Protein AF-A0A0G1TLM9-F1 (afdb_monomer)

pLDDT: mean 92.75, std 10.11, range [41.53, 98.69]

Structure (mmCIF, N/CA/C/O backbone):
data_AF-A0A0G1TLM9-F1
#
_entry.id   AF-A0A0G1TLM9-F1
#
loop_
_atom_site.group_PDB
_atom_site.id
_atom_site.type_symbol
_atom_site.label_atom_id
_atom_site.label_alt_id
_atom_site.label_comp_id
_atom_site.label_asym_id
_atom_site.label_entity_id
_atom_site.label_seq_id
_atom_site.pdbx_PDB_ins_code
_atom_site.Cartn_x
_atom_site.Cartn_y
_atom_site.Cartn_z
_atom_site.occupancy
_atom_site.B_iso_or_equiv
_atom_site.auth_seq_id
_atom_site.auth_comp_id
_atom_site.auth_asym_id
_atom_site.auth_atom_id
_atom_site.pdbx_PDB_model_num
ATOM 1 N N . MET A 1 1 ? 22.532 -7.302 -15.089 1.00 41.53 1 MET A N 1
ATOM 2 C CA . MET A 1 1 ? 22.858 -5.962 -14.563 1.00 41.53 1 MET A CA 1
ATOM 3 C C . MET A 1 1 ? 22.286 -5.906 -13.158 1.00 41.53 1 MET A C 1
ATOM 5 O O . MET A 1 1 ? 21.126 -6.249 -12.996 1.00 41.53 1 MET A O 1
ATOM 9 N N . LEU A 1 2 ? 23.112 -5.643 -12.148 1.00 47.62 2 LEU A N 1
ATOM 10 C CA . LEU A 1 2 ? 22.676 -5.539 -10.753 1.00 47.62 2 LEU A CA 1
ATOM 11 C C . LEU A 1 2 ? 22.210 -4.094 -10.508 1.00 47.62 2 LEU A C 1
ATOM 13 O O . LEU A 1 2 ? 23.058 -3.211 -10.509 1.00 47.62 2 LEU A O 1
ATOM 17 N N . GLY A 1 3 ? 20.899 -3.893 -10.331 1.00 49.09 3 GLY A N 1
ATOM 18 C CA . GLY A 1 3 ? 20.250 -2.704 -9.752 1.00 49.09 3 GLY A CA 1
ATOM 19 C C . GLY A 1 3 ? 20.452 -1.372 -10.482 1.00 49.09 3 GLY A C 1
ATOM 20 O O . GLY A 1 3 ? 21.442 -0.681 -10.244 1.00 49.09 3 GLY A O 1
ATOM 21 N N . GLY A 1 4 ? 19.480 -0.970 -11.299 1.00 59.66 4 GLY A N 1
ATOM 22 C CA . GLY A 1 4 ? 19.315 0.414 -11.731 1.00 59.66 4 GLY A CA 1
ATOM 23 C C . GLY A 1 4 ? 19.104 1.359 -10.541 1.00 59.66 4 GLY A C 1
ATOM 24 O O . GLY A 1 4 ? 18.701 0.964 -9.442 1.00 59.66 4 GLY A O 1
ATOM 25 N N . PHE A 1 5 ? 19.421 2.639 -10.735 1.00 72.31 5 PHE A N 1
ATOM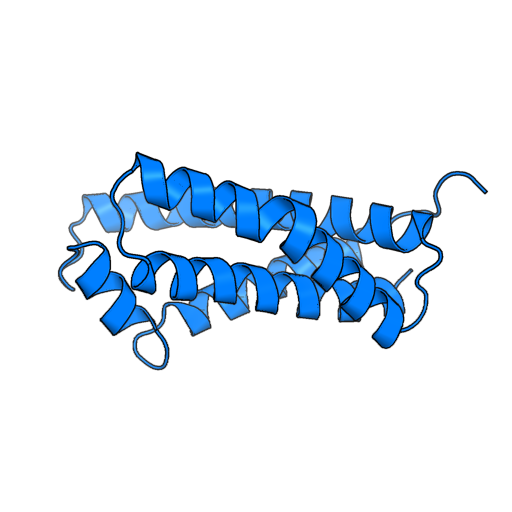 26 C CA . PHE A 1 5 ? 19.200 3.664 -9.716 1.00 72.31 5 PHE A CA 1
ATOM 27 C C . PHE A 1 5 ? 17.693 3.842 -9.481 1.00 72.31 5 PHE A C 1
ATOM 29 O O . PHE A 1 5 ? 16.986 4.351 -10.344 1.00 72.31 5 PHE A O 1
ATOM 36 N N . VAL A 1 6 ? 17.193 3.473 -8.296 1.00 83.50 6 VAL A N 1
ATOM 37 C CA . VAL A 1 6 ? 15.792 3.727 -7.923 1.00 83.50 6 VAL A CA 1
ATOM 38 C C . VAL A 1 6 ? 15.540 5.235 -7.874 1.00 83.50 6 VAL A C 1
ATOM 40 O O . VAL A 1 6 ? 16.117 5.951 -7.050 1.00 83.50 6 VAL A O 1
ATOM 43 N N . ASN A 1 7 ? 14.639 5.722 -8.727 1.00 91.44 7 ASN A N 1
ATOM 44 C CA . ASN A 1 7 ? 14.246 7.124 -8.751 1.00 91.44 7 ASN A CA 1
ATOM 45 C C . ASN A 1 7 ? 13.438 7.485 -7.490 1.00 91.44 7 ASN A C 1
ATOM 47 O O . ASN A 1 7 ? 12.244 7.201 -7.377 1.00 91.44 7 ASN A O 1
ATOM 51 N N . LEU A 1 8 ? 14.088 8.152 -6.532 1.00 94.25 8 LEU A N 1
ATOM 52 C CA . LEU A 1 8 ? 13.465 8.526 -5.258 1.00 94.25 8 LEU A CA 1
ATOM 53 C C . LEU A 1 8 ? 12.293 9.507 -5.414 1.00 94.25 8 LEU A C 1
ATOM 55 O O . LEU A 1 8 ? 11.392 9.505 -4.574 1.00 94.25 8 LEU A O 1
ATOM 59 N N . TRP A 1 9 ? 12.249 10.300 -6.489 1.00 95.50 9 TRP A N 1
ATOM 60 C CA . TRP A 1 9 ? 11.085 11.138 -6.784 1.00 95.50 9 TRP A CA 1
ATOM 61 C C . TRP A 1 9 ? 9.876 10.293 -7.188 1.00 95.50 9 TRP A C 1
ATOM 63 O O . TRP A 1 9 ? 8.762 10.601 -6.766 1.00 95.50 9 TRP A O 1
ATOM 73 N N . ALA A 1 10 ? 10.092 9.197 -7.926 1.00 95.38 10 ALA A N 1
ATOM 74 C CA . ALA A 1 10 ? 9.042 8.233 -8.270 1.00 95.38 10 ALA A CA 1
ATOM 75 C C . ALA A 1 10 ? 8.475 7.572 -7.012 1.00 95.38 10 ALA A C 1
ATOM 77 O O . ALA A 1 10 ? 7.261 7.491 -6.822 1.00 95.38 10 ALA A O 1
ATOM 78 N N . VAL A 1 11 ? 9.371 7.153 -6.116 1.00 97.50 11 VAL A N 1
ATOM 79 C CA . VAL A 1 11 ? 9.018 6.550 -4.826 1.00 97.50 11 VAL A CA 1
ATOM 80 C C . VAL A 1 11 ? 8.200 7.524 -3.982 1.00 97.50 11 VAL A C 1
ATOM 82 O O . VAL A 1 11 ? 7.163 7.146 -3.432 1.00 97.50 11 VAL A O 1
ATOM 85 N N . LEU A 1 12 ? 8.617 8.790 -3.904 1.00 97.69 12 LEU A N 1
ATOM 86 C CA . LEU A 1 12 ? 7.890 9.814 -3.160 1.00 97.69 12 LEU A CA 1
ATOM 87 C C . LEU A 1 12 ? 6.508 10.094 -3.771 1.00 97.69 12 LEU A C 1
ATOM 89 O O . LEU A 1 12 ? 5.522 10.148 -3.037 1.00 97.69 12 LEU A O 1
ATOM 93 N N . ALA A 1 13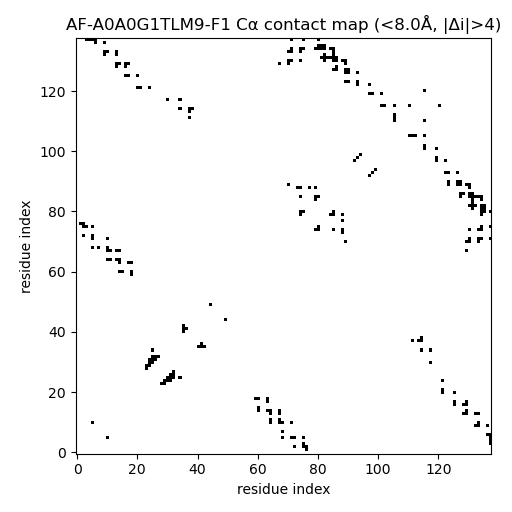 ? 6.412 10.208 -5.099 1.00 97.69 13 ALA A N 1
ATOM 94 C CA . ALA A 1 13 ? 5.141 10.390 -5.800 1.00 97.69 13 ALA A CA 1
ATOM 95 C C . ALA A 1 13 ? 4.183 9.208 -5.562 1.00 97.69 13 ALA A C 1
ATOM 97 O O . ALA A 1 13 ? 3.023 9.417 -5.202 1.00 97.69 13 ALA A O 1
ATOM 98 N N . SER A 1 14 ? 4.687 7.973 -5.661 1.00 97.88 14 SER A N 1
ATOM 99 C CA . SER A 1 14 ? 3.951 6.743 -5.330 1.00 97.88 14 SER A CA 1
ATOM 100 C C . SER A 1 14 ? 3.441 6.757 -3.885 1.00 97.88 14 SER A C 1
ATOM 102 O O . SER A 1 14 ? 2.273 6.471 -3.621 1.00 97.88 14 SER A O 1
ATOM 104 N N . THR A 1 15 ? 4.288 7.175 -2.943 1.00 98.44 15 THR A N 1
ATOM 105 C CA . THR A 1 15 ? 3.943 7.270 -1.516 1.00 98.44 15 THR A CA 1
ATOM 106 C C . THR A 1 15 ? 2.815 8.272 -1.269 1.00 98.44 15 THR A C 1
ATOM 108 O O . THR A 1 15 ? 1.884 7.995 -0.510 1.00 98.44 15 THR A O 1
ATOM 111 N N . ILE A 1 16 ? 2.863 9.437 -1.920 1.00 98.25 16 ILE A N 1
ATOM 112 C CA . ILE A 1 16 ? 1.815 10.459 -1.806 1.00 98.25 16 ILE A CA 1
ATOM 113 C C . ILE A 1 16 ? 0.501 9.947 -2.406 1.00 98.25 16 ILE A C 1
ATOM 115 O O . ILE A 1 16 ? -0.556 10.114 -1.797 1.00 98.25 16 ILE A O 1
ATOM 119 N N . LEU A 1 17 ? 0.547 9.271 -3.555 1.00 98.12 17 LEU A N 1
ATOM 120 C CA . LEU A 1 17 ? -0.646 8.668 -4.153 1.00 98.12 17 LEU A CA 1
ATOM 121 C C . LEU A 1 17 ? -1.253 7.591 -3.253 1.00 98.12 17 LEU A C 1
ATOM 123 O O . LEU A 1 17 ? -2.467 7.583 -3.065 1.00 98.12 17 LEU A O 1
ATOM 127 N N . ALA A 1 18 ? -0.432 6.750 -2.623 1.00 98.25 18 ALA A N 1
ATOM 128 C CA . ALA A 1 18 ? -0.891 5.775 -1.638 1.00 98.25 18 ALA A CA 1
ATOM 129 C C . ALA A 1 18 ? -1.639 6.436 -0.464 1.00 98.25 18 ALA A C 1
ATOM 131 O O . ALA A 1 18 ? -2.696 5.959 -0.047 1.00 98.25 18 ALA A O 1
ATOM 132 N N . MET A 1 19 ? -1.135 7.569 0.038 1.00 97.81 19 MET A N 1
ATOM 133 C CA . MET A 1 19 ? -1.805 8.360 1.077 1.00 97.81 19 MET A CA 1
ATOM 134 C C . MET A 1 19 ? -3.156 8.912 0.611 1.00 97.81 19 MET A C 1
ATOM 136 O O . MET A 1 19 ? -4.142 8.811 1.344 1.00 97.81 19 MET A O 1
ATOM 140 N N . ILE A 1 20 ? -3.218 9.469 -0.602 1.00 98.00 20 ILE A N 1
ATOM 141 C CA . ILE A 1 20 ? -4.453 10.017 -1.183 1.00 98.00 20 ILE A CA 1
ATOM 142 C C . ILE A 1 20 ? -5.493 8.910 -1.366 1.00 98.00 20 ILE A C 1
ATOM 144 O O . ILE A 1 20 ? -6.641 9.068 -0.949 1.00 98.00 20 ILE A O 1
ATOM 148 N N . VAL A 1 21 ? -5.090 7.774 -1.939 1.00 98.19 21 VAL A N 1
ATOM 149 C CA . VAL A 1 21 ? -5.965 6.610 -2.118 1.00 98.19 21 VAL A CA 1
ATOM 150 C C . VAL A 1 21 ? -6.471 6.120 -0.767 1.00 98.19 21 VAL A C 1
ATOM 152 O O . VAL A 1 21 ? -7.669 5.898 -0.635 1.00 98.19 21 VAL A O 1
ATOM 155 N N . GLY A 1 22 ? -5.618 6.038 0.257 1.00 96.31 22 GLY A N 1
ATOM 156 C CA . GLY A 1 22 ? -6.044 5.672 1.607 1.00 96.31 22 GLY A CA 1
ATOM 157 C C . GLY A 1 22 ? -7.070 6.641 2.193 1.00 96.31 22 GLY A C 1
ATOM 158 O O . GLY A 1 22 ? -8.109 6.211 2.697 1.00 96.31 22 GLY A O 1
ATOM 159 N N . PHE A 1 23 ? -6.835 7.950 2.075 1.00 95.31 23 PHE A N 1
ATOM 160 C CA . PHE A 1 23 ? -7.792 8.959 2.531 1.00 95.31 23 PHE A CA 1
ATOM 161 C C . PHE A 1 23 ? -9.157 8.808 1.844 1.00 95.31 23 PHE A C 1
ATOM 163 O O . PHE A 1 23 ? -10.189 8.841 2.514 1.00 95.31 23 PHE A O 1
ATOM 170 N N . LEU A 1 24 ? -9.170 8.594 0.526 1.00 97.50 24 LEU A N 1
ATOM 171 C CA . LEU A 1 24 ? -10.401 8.398 -0.238 1.00 97.50 24 LEU A CA 1
ATOM 172 C C . LEU A 1 24 ? -11.082 7.068 0.111 1.00 97.50 24 LEU A C 1
ATOM 174 O O . LEU A 1 24 ? -12.288 7.055 0.361 1.00 97.50 24 LEU A O 1
ATOM 178 N N . TRP A 1 25 ? -10.328 5.968 0.179 1.00 98.25 25 TRP A N 1
ATOM 179 C CA . TRP A 1 25 ? -10.838 4.610 0.405 1.00 98.25 25 TRP A CA 1
ATOM 180 C C . TRP A 1 25 ? -11.588 4.484 1.730 1.00 98.25 25 TRP A C 1
ATOM 182 O O . TRP A 1 25 ? -12.690 3.932 1.775 1.00 98.25 25 TRP A O 1
ATOM 192 N N . TYR A 1 26 ? -11.024 5.056 2.797 1.00 95.25 26 TYR A N 1
ATOM 193 C CA . TYR A 1 26 ? -11.619 5.056 4.137 1.00 95.25 26 TYR A CA 1
ATOM 194 C C . TYR A 1 26 ? -12.474 6.300 4.424 1.00 95.25 26 TYR A C 1
ATOM 196 O O . TYR A 1 26 ? -12.897 6.512 5.563 1.00 95.25 26 TYR A O 1
ATOM 204 N N . SER A 1 27 ? -12.780 7.112 3.409 1.00 94.25 27 SER A N 1
ATOM 205 C CA . SER A 1 27 ? -13.730 8.218 3.539 1.00 94.25 27 SER A CA 1
ATOM 206 C C . SER A 1 27 ? -15.182 7.715 3.630 1.00 94.25 27 SER A C 1
ATOM 208 O O . SER A 1 27 ? -15.491 6.601 3.190 1.00 94.25 27 SER A O 1
ATOM 210 N N . PRO A 1 28 ? -16.123 8.537 4.137 1.00 92.62 28 PRO A N 1
ATOM 211 C CA . PRO A 1 28 ? -17.549 8.205 4.127 1.00 92.62 28 PRO A CA 1
ATOM 212 C C . PRO A 1 28 ? -18.145 7.987 2.729 1.00 92.62 28 PRO A C 1
ATOM 214 O O . PRO A 1 28 ? -19.205 7.373 2.636 1.00 92.62 28 PRO A O 1
ATOM 217 N N . ALA A 1 29 ? -17.498 8.501 1.675 1.00 94.56 29 ALA A N 1
ATOM 218 C CA . ALA A 1 29 ? -17.957 8.379 0.293 1.00 94.56 29 ALA A CA 1
ATOM 219 C C . ALA A 1 29 ? -17.664 6.998 -0.320 1.00 94.56 29 ALA A C 1
ATOM 221 O O . ALA A 1 29 ? -18.359 6.589 -1.245 1.00 94.56 29 ALA A O 1
ATOM 222 N N . LEU A 1 30 ? -16.658 6.284 0.199 1.00 96.38 30 LEU A N 1
ATOM 223 C CA . LEU A 1 30 ? -16.323 4.916 -0.200 1.00 96.38 30 LEU A CA 1
ATOM 224 C C . LEU A 1 30 ? -16.591 3.947 0.961 1.00 96.38 30 LEU A C 1
ATOM 226 O O . LEU A 1 30 ? -17.725 3.818 1.427 1.00 96.38 30 LEU A O 1
ATOM 230 N N . PHE A 1 31 ? -15.567 3.249 1.454 1.00 97.00 31 PHE A N 1
ATOM 231 C CA . PHE A 1 31 ? -15.732 2.132 2.381 1.00 97.00 31 PHE A CA 1
ATOM 232 C C . PHE A 1 31 ? -15.672 2.537 3.855 1.00 97.00 31 PHE A C 1
ATOM 234 O O . PHE A 1 31 ? -15.912 1.693 4.719 1.00 97.00 31 PHE A O 1
ATOM 241 N N . GLY A 1 32 ? -15.413 3.807 4.180 1.00 94.88 32 GLY A N 1
ATOM 242 C CA . GLY A 1 32 ? -15.192 4.270 5.555 1.00 94.88 32 GLY A CA 1
ATOM 243 C C . GLY A 1 32 ? -16.335 3.952 6.521 1.00 94.88 32 GLY A C 1
ATOM 244 O O . GLY A 1 32 ? -16.095 3.482 7.633 1.00 94.88 32 GLY A O 1
ATOM 245 N N . ASN A 1 33 ? -17.592 4.136 6.101 1.00 93.69 33 ASN A N 1
ATOM 246 C CA . ASN A 1 33 ? -18.755 3.828 6.945 1.00 93.69 33 ASN A CA 1
ATOM 247 C C . ASN A 1 33 ? -18.862 2.326 7.258 1.00 93.69 33 ASN A C 1
ATOM 249 O O . ASN A 1 33 ? -19.129 1.941 8.399 1.00 93.69 33 ASN A O 1
ATOM 253 N N . GLN A 1 34 ? -18.643 1.475 6.252 1.00 94.88 34 GLN A N 1
ATOM 254 C CA . GLN A 1 34 ? -18.679 0.025 6.418 1.00 94.88 34 GLN A CA 1
ATOM 255 C C . GLN A 1 34 ? -17.487 -0.463 7.243 1.00 94.88 34 GLN A C 1
ATOM 257 O O . GLN A 1 34 ? -17.669 -1.275 8.148 1.00 94.88 34 GLN A O 1
ATOM 262 N N . TRP A 1 35 ? -16.295 0.069 6.977 1.00 96.19 35 TRP A N 1
ATOM 263 C CA . TRP A 1 35 ? -15.083 -0.214 7.732 1.00 96.19 35 TRP A CA 1
ATOM 264 C C . TRP A 1 35 ? -15.271 0.104 9.217 1.00 96.19 35 TRP A C 1
ATOM 266 O O . TRP A 1 35 ? -15.112 -0.792 10.040 1.00 96.19 35 TRP A O 1
ATOM 276 N N . MET A 1 36 ? -15.734 1.316 9.563 1.00 92.88 36 MET A N 1
ATOM 277 C CA . MET A 1 36 ? -15.996 1.720 10.955 1.00 92.88 36 MET A CA 1
ATOM 278 C C . MET A 1 36 ? -16.950 0.761 11.674 1.00 92.88 36 MET A C 1
ATOM 280 O O . MET A 1 36 ? -16.678 0.361 12.806 1.00 92.88 36 MET A O 1
ATOM 284 N N . LYS A 1 37 ? -18.033 0.345 11.003 1.00 93.50 37 LYS A N 1
ATOM 285 C CA . LYS A 1 37 ? -18.987 -0.632 11.546 1.00 93.50 37 LYS A CA 1
ATOM 286 C C . LYS A 1 37 ? -18.324 -1.983 11.820 1.00 93.50 37 LYS A C 1
ATOM 288 O O . LYS A 1 37 ? -18.616 -2.601 12.839 1.00 93.50 37 LYS A O 1
ATOM 293 N N . LEU A 1 38 ? -17.452 -2.444 10.924 1.00 93.50 38 LEU A N 1
ATOM 294 C CA . LEU A 1 38 ? -16.779 -3.739 11.041 1.00 93.50 38 LEU A CA 1
ATOM 295 C C . LEU A 1 38 ? -15.658 -3.743 12.088 1.00 93.50 38 LEU A C 1
ATOM 297 O O . LEU A 1 38 ? -15.437 -4.780 12.705 1.00 93.50 38 LEU A O 1
ATOM 301 N N . VAL A 1 39 ? -14.989 -2.608 12.318 1.00 91.50 39 VAL A N 1
ATOM 302 C CA . VAL A 1 39 ? -13.980 -2.461 13.386 1.00 91.50 39 VAL A CA 1
ATOM 303 C C . VAL A 1 39 ? -14.578 -2.051 14.739 1.00 91.50 39 VAL A C 1
ATOM 305 O O . VAL A 1 39 ? -13.840 -1.855 15.701 1.00 91.50 39 VAL A O 1
ATOM 308 N N . GLY A 1 40 ? -15.903 -1.880 14.824 1.00 87.88 40 GLY A N 1
ATOM 309 C CA . GLY A 1 40 ? -16.600 -1.512 16.060 1.00 87.88 40 GL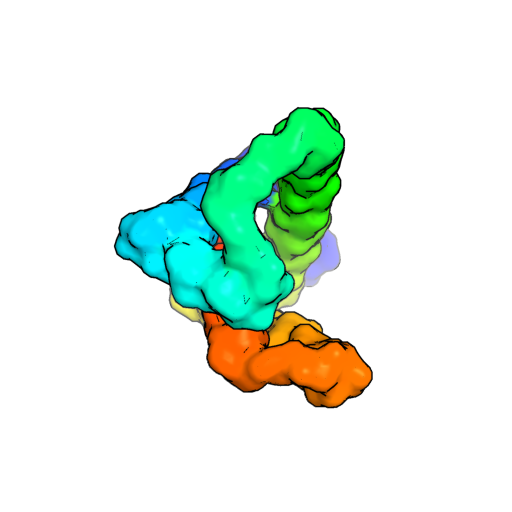Y A CA 1
ATOM 310 C C . GLY A 1 40 ? -16.353 -0.074 16.531 1.00 87.88 40 GLY A C 1
ATOM 311 O O . GLY A 1 40 ? -16.520 0.217 17.714 1.00 87.88 40 GLY A O 1
ATOM 312 N N . LYS A 1 41 ? -15.952 0.838 15.635 1.00 82.12 41 LYS A N 1
ATOM 313 C CA . LYS A 1 41 ? -15.736 2.256 15.963 1.00 82.12 41 LYS A CA 1
ATOM 314 C C . LYS A 1 41 ? -16.988 3.086 15.695 1.00 82.12 41 LYS A C 1
ATOM 316 O O . LYS A 1 41 ? -17.655 2.918 14.675 1.00 82.12 41 LYS A O 1
ATOM 321 N N . THR A 1 42 ? -17.286 4.025 16.590 1.00 75.81 42 THR A N 1
ATOM 322 C CA . THR A 1 42 ? -18.333 5.035 16.383 1.00 75.81 42 THR A CA 1
ATOM 323 C C . THR A 1 42 ? -17.743 6.287 15.722 1.00 75.81 42 THR A C 1
ATOM 325 O O . THR A 1 42 ? -16.535 6.510 15.748 1.00 75.81 42 THR A O 1
ATOM 328 N N . LYS A 1 43 ? -18.593 7.127 15.111 1.00 66.00 43 LYS A N 1
ATOM 329 C CA . LYS A 1 43 ? -18.157 8.382 14.460 1.00 66.00 43 LYS A CA 1
ATOM 330 C C . LYS A 1 43 ? -17.577 9.411 15.443 1.00 66.00 43 LYS A C 1
ATOM 332 O O . LYS A 1 43 ? -16.921 10.356 15.014 1.00 66.00 43 LYS A O 1
ATOM 337 N N . ALA A 1 44 ? -17.838 9.257 16.741 1.00 67.50 44 ALA A N 1
ATOM 338 C CA . ALA A 1 44 ? -17.345 10.167 17.761 1.00 67.50 44 ALA A CA 1
ATOM 339 C C . ALA A 1 44 ? -15.860 9.892 18.028 1.00 67.50 44 ALA A C 1
ATOM 341 O O . ALA A 1 44 ? -15.514 8.945 18.726 1.00 67.50 44 ALA A O 1
ATOM 342 N N . GLN A 1 45 ? -14.986 10.732 17.474 1.00 69.25 45 GLN A N 1
ATOM 343 C CA . GLN A 1 45 ? -13.561 10.681 17.786 1.00 69.25 45 GLN A CA 1
ATOM 344 C C . GLN A 1 45 ? -13.291 11.361 19.126 1.00 69.25 45 GLN A C 1
ATOM 346 O O . GLN A 1 45 ? -13.500 12.569 19.279 1.00 69.25 45 GLN A O 1
ATOM 351 N N . SER A 1 46 ? -12.761 10.599 20.074 1.00 76.25 46 SER A N 1
ATOM 352 C CA . SER A 1 46 ? -12.202 11.132 21.314 1.00 76.25 46 SER A CA 1
ATOM 353 C C . SER A 1 46 ? -10.986 12.028 21.037 1.00 76.25 46 SER A C 1
ATOM 355 O O . SER A 1 46 ? -10.268 11.857 20.047 1.00 76.25 46 SER A O 1
ATOM 357 N N . ASP A 1 47 ? -10.670 12.951 21.948 1.00 80.38 47 ASP A N 1
ATOM 358 C CA . ASP A 1 47 ? -9.462 13.786 21.826 1.00 80.38 47 ASP A CA 1
ATOM 359 C C . ASP A 1 47 ? -8.174 12.955 21.792 1.00 80.38 47 ASP A C 1
ATOM 361 O O . ASP A 1 47 ? -7.185 13.329 21.156 1.00 80.38 47 ASP A O 1
ATOM 365 N N . LYS A 1 48 ? -8.194 11.781 22.431 1.00 80.38 48 LYS A N 1
ATOM 366 C CA . LYS A 1 48 ? -7.103 10.807 22.374 1.00 80.38 48 LYS A CA 1
ATOM 367 C C . LYS A 1 48 ? -6.912 10.260 20.958 1.00 80.38 48 LYS A C 1
ATOM 369 O O . LYS A 1 48 ? -5.774 10.097 20.530 1.00 80.38 48 LYS A O 1
ATOM 374 N N . GLU A 1 49 ? -7.985 10.002 20.218 1.00 81.38 49 GLU A N 1
ATOM 375 C CA . GLU A 1 49 ? -7.902 9.538 18.828 1.00 81.38 49 GLU A CA 1
ATOM 376 C C . GLU A 1 49 ? -7.389 10.631 17.899 1.00 81.38 49 GLU A C 1
ATOM 378 O O . GLU A 1 49 ? -6.472 10.369 17.120 1.00 81.38 49 GLU A O 1
ATOM 383 N N . LYS A 1 50 ? -7.868 11.871 18.055 1.00 82.62 50 LYS A N 1
ATOM 384 C CA . LYS A 1 50 ? -7.365 13.025 17.289 1.00 82.62 50 LYS A CA 1
ATOM 385 C C . LYS A 1 50 ? -5.860 13.224 17.485 1.00 82.62 50 LYS A C 1
ATOM 387 O O . LYS A 1 50 ? -5.123 13.392 16.515 1.00 82.62 50 LYS A O 1
ATOM 392 N N . LYS A 1 51 ? -5.373 13.122 18.729 1.00 86.88 51 LYS A N 1
ATOM 393 C CA . LYS A 1 51 ? -3.933 13.203 19.044 1.00 86.88 51 LYS A CA 1
ATOM 394 C C . LYS A 1 51 ? -3.112 12.079 18.398 1.00 86.88 51 LYS A C 1
ATOM 396 O O . LYS A 1 51 ? -1.942 12.291 18.093 1.00 86.88 51 LYS A O 1
ATOM 401 N N . ARG A 1 52 ? -3.708 10.906 18.149 1.00 88.12 52 ARG A N 1
ATOM 402 C CA . ARG A 1 52 ? -3.042 9.765 17.492 1.00 88.12 52 ARG A CA 1
ATOM 403 C C . ARG A 1 52 ? -3.030 9.856 15.964 1.00 88.12 52 ARG A C 1
ATOM 405 O O . ARG A 1 52 ? -2.250 9.140 15.346 1.00 88.12 52 ARG A O 1
ATOM 412 N N . MET A 1 53 ? -3.817 10.742 15.350 1.00 86.94 53 MET A N 1
ATOM 413 C CA . MET A 1 53 ? -3.886 10.852 13.886 1.00 86.94 53 MET A CA 1
ATOM 414 C C . MET A 1 53 ? -2.563 11.300 13.259 1.00 86.94 53 MET A C 1
ATOM 416 O O . MET A 1 53 ? -2.117 10.690 12.295 1.00 86.94 53 MET A O 1
ATOM 420 N N . LYS A 1 54 ? -1.908 12.329 13.817 1.00 89.25 54 LYS A N 1
ATOM 421 C CA . LYS A 1 54 ? -0.622 12.830 13.298 1.00 89.25 54 LYS A CA 1
ATOM 422 C C . LYS A 1 54 ? 0.483 11.759 13.289 1.00 89.25 54 LYS A C 1
ATOM 424 O O . LYS A 1 54 ? 1.053 11.531 12.224 1.00 89.25 54 LYS A O 1
ATOM 429 N N . PRO A 1 55 ? 0.789 11.076 14.413 1.00 93.69 55 PRO A N 1
ATOM 430 C CA . PRO A 1 55 ? 1.806 10.028 14.398 1.00 93.69 55 PRO A CA 1
ATOM 431 C C . PRO A 1 55 ? 1.402 8.839 13.519 1.00 93.69 55 PRO A C 1
ATOM 433 O O . PRO A 1 55 ? 2.257 8.305 12.822 1.00 93.69 55 PRO A O 1
ATOM 436 N N . ALA A 1 56 ? 0.116 8.469 13.475 1.00 93.06 56 ALA A N 1
ATOM 437 C CA . ALA A 1 56 ? -0.351 7.399 12.594 1.00 93.06 56 ALA A CA 1
ATOM 438 C C . ALA A 1 56 ? -0.154 7.745 11.108 1.00 93.06 56 ALA A C 1
ATOM 440 O O . ALA A 1 56 ? 0.308 6.904 10.341 1.00 93.06 56 ALA A O 1
ATOM 441 N N . ALA A 1 57 ? -0.437 8.986 10.698 1.00 93.50 57 ALA A N 1
ATOM 442 C CA . ALA A 1 57 ? -0.207 9.442 9.328 1.00 93.50 57 ALA A CA 1
ATOM 443 C C . ALA A 1 57 ? 1.279 9.361 8.946 1.00 93.50 57 ALA A C 1
ATOM 445 O O . ALA A 1 57 ? 1.604 8.827 7.890 1.00 93.50 57 ALA A O 1
ATOM 446 N N . MET A 1 58 ? 2.181 9.796 9.833 1.00 96.38 58 MET A N 1
ATOM 447 C CA . MET A 1 58 ? 3.628 9.681 9.614 1.00 96.38 58 MET A CA 1
ATOM 448 C C . MET A 1 58 ? 4.083 8.218 9.504 1.00 96.38 58 MET A C 1
ATOM 450 O O . MET A 1 58 ? 4.828 7.868 8.595 1.00 96.38 58 MET A O 1
ATOM 454 N N . GLN A 1 59 ? 3.602 7.339 10.386 1.00 97.12 59 GLN A N 1
ATOM 455 C CA . GLN A 1 59 ? 3.908 5.905 10.322 1.00 97.12 59 GLN A CA 1
ATOM 456 C C . GLN A 1 59 ? 3.411 5.276 9.018 1.00 97.12 59 GLN A C 1
ATOM 458 O O . GLN A 1 59 ? 4.111 4.470 8.410 1.00 97.12 59 GLN A O 1
ATOM 463 N N . THR A 1 60 ? 2.222 5.677 8.567 1.00 96.62 60 THR A N 1
ATOM 464 C CA . THR A 1 60 ? 1.640 5.178 7.319 1.00 96.62 60 THR A CA 1
ATOM 465 C C . THR A 1 60 ? 2.431 5.690 6.115 1.00 96.62 60 THR A C 1
ATOM 467 O O . THR A 1 60 ? 2.687 4.927 5.188 1.00 96.62 60 THR A O 1
ATOM 470 N N . PHE A 1 61 ? 2.874 6.950 6.138 1.00 98.19 61 PHE A N 1
ATOM 471 C CA . PHE A 1 61 ? 3.748 7.513 5.109 1.00 98.19 61 PHE A CA 1
ATOM 472 C C . PHE A 1 61 ? 5.063 6.732 5.004 1.00 98.19 61 PHE A C 1
ATOM 474 O O . PHE A 1 61 ? 5.431 6.304 3.915 1.00 98.19 61 PHE A O 1
ATOM 481 N N . VAL A 1 62 ? 5.738 6.479 6.131 1.00 98.50 62 VAL A N 1
ATOM 482 C CA . VAL A 1 62 ? 6.996 5.711 6.154 1.00 98.50 62 VAL A CA 1
ATOM 483 C C . VAL A 1 62 ? 6.784 4.286 5.638 1.00 98.50 62 VAL A C 1
ATOM 485 O O . VAL A 1 62 ? 7.579 3.804 4.835 1.00 98.50 62 VAL A O 1
ATOM 488 N N . ALA A 1 63 ? 5.694 3.625 6.039 1.00 98.25 63 ALA A N 1
ATOM 489 C CA . ALA A 1 63 ? 5.364 2.288 5.550 1.00 98.25 63 ALA A CA 1
ATOM 490 C C . ALA A 1 63 ? 5.166 2.266 4.024 1.00 98.25 63 ALA A C 1
ATOM 492 O O . ALA A 1 63 ? 5.715 1.397 3.346 1.00 98.25 63 ALA A O 1
ATOM 493 N N . TRP A 1 64 ? 4.443 3.246 3.471 1.00 98.38 64 TRP A N 1
ATOM 494 C CA . TRP A 1 64 ? 4.244 3.354 2.024 1.00 98.38 64 TRP A CA 1
ATOM 495 C C . TRP A 1 64 ? 5.497 3.757 1.258 1.00 98.38 64 TRP A C 1
ATOM 497 O O . TRP A 1 64 ? 5.677 3.299 0.130 1.00 98.38 64 TRP A O 1
ATOM 507 N N . PHE A 1 65 ? 6.373 4.555 1.864 1.00 98.44 65 PHE A N 1
ATOM 508 C CA . PHE A 1 65 ? 7.668 4.894 1.286 1.00 98.44 65 PHE A CA 1
ATOM 509 C C . PHE A 1 65 ? 8.543 3.653 1.136 1.00 98.44 65 PHE A C 1
ATOM 511 O O . PHE A 1 65 ? 9.050 3.384 0.049 1.00 98.44 65 PHE A O 1
ATOM 518 N N . ILE A 1 66 ? 8.647 2.846 2.196 1.00 98.38 66 ILE A N 1
ATOM 519 C CA . ILE A 1 66 ? 9.390 1.581 2.167 1.00 98.38 66 ILE A CA 1
ATOM 520 C C . ILE A 1 66 ? 8.780 0.631 1.130 1.00 98.38 66 ILE A C 1
ATOM 522 O O . ILE A 1 66 ? 9.506 0.094 0.297 1.00 98.38 66 ILE A O 1
ATOM 526 N N . ALA A 1 67 ? 7.455 0.457 1.133 1.00 98.12 67 ALA A N 1
ATOM 527 C CA . ALA A 1 67 ? 6.776 -0.409 0.170 1.00 98.12 67 ALA A CA 1
ATOM 528 C C . ALA A 1 67 ? 6.991 0.051 -1.282 1.00 98.12 67 ALA A C 1
ATOM 530 O O . ALA A 1 67 ? 7.280 -0.774 -2.144 1.00 98.12 67 ALA A O 1
ATOM 531 N N . SER A 1 68 ? 6.906 1.359 -1.548 1.00 97.88 68 SER A N 1
ATOM 532 C CA . SER A 1 68 ? 7.139 1.935 -2.879 1.00 97.88 68 SER A CA 1
ATOM 533 C C . SER A 1 68 ? 8.592 1.771 -3.323 1.00 97.88 68 SER A C 1
ATOM 535 O O . SER A 1 68 ? 8.838 1.439 -4.478 1.00 97.88 68 SER A O 1
ATOM 537 N N . TYR A 1 69 ? 9.556 1.954 -2.416 1.00 97.25 69 TYR A N 1
ATOM 538 C CA . TYR A 1 69 ? 10.976 1.753 -2.706 1.00 97.25 69 TYR A CA 1
ATOM 539 C C . TYR A 1 69 ? 11.274 0.292 -3.059 1.00 97.25 69 TYR A C 1
ATOM 541 O O . TYR A 1 69 ? 11.900 0.015 -4.080 1.00 97.25 69 TYR A O 1
ATOM 549 N N . VAL A 1 70 ? 10.780 -0.648 -2.248 1.00 97.06 70 VAL A N 1
ATOM 550 C CA . VAL A 1 70 ? 10.955 -2.085 -2.500 1.00 97.06 70 VAL A CA 1
ATOM 551 C C . VAL A 1 70 ? 10.259 -2.496 -3.795 1.00 97.06 70 VAL A C 1
ATOM 553 O O . VAL A 1 70 ? 10.836 -3.245 -4.576 1.00 97.06 70 VAL A O 1
ATOM 556 N N . LEU A 1 71 ? 9.055 -1.986 -4.067 1.00 97.00 71 LEU A N 1
ATOM 557 C CA . LEU A 1 71 ? 8.358 -2.262 -5.321 1.00 97.00 71 LEU A CA 1
ATOM 558 C C . LEU A 1 71 ? 9.143 -1.740 -6.530 1.00 97.00 71 LEU A C 1
ATOM 560 O O . LEU A 1 71 ? 9.302 -2.481 -7.493 1.00 97.00 71 LEU A 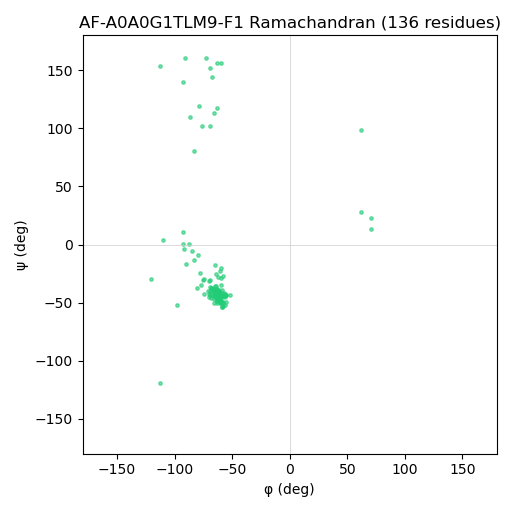O 1
ATOM 564 N N . ALA A 1 72 ? 9.677 -0.516 -6.471 1.00 96.12 72 ALA A N 1
ATOM 565 C CA . ALA A 1 72 ? 10.516 0.037 -7.535 1.00 96.12 72 ALA A CA 1
ATOM 566 C C . ALA A 1 72 ? 11.747 -0.843 -7.789 1.00 96.12 72 ALA A C 1
ATOM 568 O O . ALA A 1 72 ? 12.041 -1.178 -8.932 1.00 96.12 72 ALA A O 1
ATOM 569 N N . TYR A 1 73 ? 12.411 -1.283 -6.717 1.00 94.75 73 TYR A N 1
ATOM 570 C CA . TYR A 1 73 ? 13.550 -2.192 -6.802 1.00 94.75 73 TYR A CA 1
ATOM 571 C C . TYR A 1 73 ? 13.178 -3.543 -7.433 1.00 94.75 73 TYR A C 1
ATOM 573 O O . TYR A 1 73 ? 13.905 -4.053 -8.278 1.00 94.75 73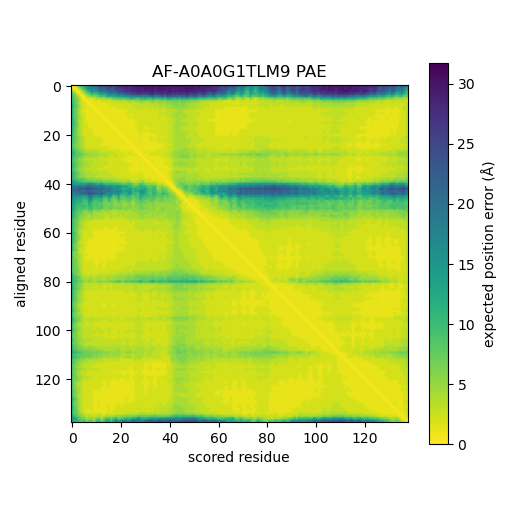 TYR A O 1
ATOM 581 N N . VAL A 1 74 ? 12.029 -4.125 -7.074 1.00 95.31 74 VAL A N 1
ATOM 582 C CA . VAL A 1 74 ? 11.570 -5.389 -7.674 1.00 95.31 74 VAL A CA 1
ATOM 583 C C . VAL A 1 74 ? 11.197 -5.216 -9.149 1.00 95.31 74 VAL A C 1
ATOM 585 O O . VAL A 1 74 ? 11.477 -6.107 -9.946 1.00 95.31 74 VAL A O 1
ATOM 588 N N . ILE A 1 75 ? 10.583 -4.094 -9.529 1.00 94.69 75 ILE A N 1
ATOM 589 C CA . ILE A 1 75 ? 10.247 -3.796 -10.930 1.00 94.69 75 ILE A CA 1
ATOM 590 C C . ILE A 1 75 ? 11.525 -3.642 -11.768 1.00 94.69 75 ILE A C 1
ATOM 592 O O . ILE A 1 75 ? 11.594 -4.219 -12.852 1.00 94.69 75 ILE A O 1
ATOM 596 N N . ASP A 1 76 ? 12.544 -2.956 -11.242 1.00 93.25 76 ASP A N 1
ATOM 597 C CA . ASP A 1 76 ? 13.869 -2.842 -11.869 1.00 93.25 76 ASP A CA 1
ATOM 598 C C . ASP A 1 76 ? 14.534 -4.216 -12.046 1.00 93.25 76 ASP A C 1
ATOM 600 O O . ASP A 1 76 ? 14.922 -4.587 -13.154 1.00 93.25 76 ASP A O 1
ATOM 604 N N . LEU A 1 77 ? 14.563 -5.033 -10.985 1.00 92.44 77 LEU A N 1
ATOM 605 C CA . LEU A 1 77 ? 15.087 -6.401 -11.050 1.00 92.44 77 LEU A CA 1
ATOM 606 C C . LEU A 1 77 ? 14.343 -7.282 -12.062 1.00 92.44 77 LEU A C 1
ATOM 608 O O . LEU A 1 77 ? 14.951 -8.155 -12.682 1.00 92.44 77 LEU A O 1
ATOM 612 N N . ALA A 1 78 ? 13.036 -7.076 -12.213 1.00 91.81 78 ALA A N 1
ATOM 613 C CA . ALA A 1 78 ? 12.205 -7.799 -13.168 1.00 91.81 78 ALA A CA 1
ATOM 614 C C . ALA A 1 78 ? 12.331 -7.269 -14.609 1.00 91.81 78 ALA A C 1
ATOM 616 O O . ALA A 1 78 ? 11.790 -7.896 -15.519 1.00 91.81 78 ALA A O 1
ATOM 617 N N . GLY A 1 79 ? 13.000 -6.129 -14.829 1.00 90.50 79 GLY A N 1
ATOM 618 C CA . GLY A 1 79 ? 13.047 -5.452 -16.128 1.00 90.50 79 GLY A CA 1
ATOM 619 C C . GLY A 1 79 ? 11.669 -4.987 -16.615 1.00 90.50 79 GLY A C 1
ATOM 620 O O . GLY A 1 79 ? 11.423 -4.938 -17.818 1.00 90.50 79 GLY A O 1
ATOM 621 N N . ALA A 1 80 ? 10.751 -4.700 -15.690 1.00 91.44 80 ALA A N 1
ATOM 622 C CA . ALA A 1 80 ? 9.355 -4.383 -15.977 1.00 91.44 80 ALA A CA 1
ATOM 623 C C . ALA A 1 80 ? 9.184 -2.895 -16.341 1.00 91.44 80 ALA A C 1
ATOM 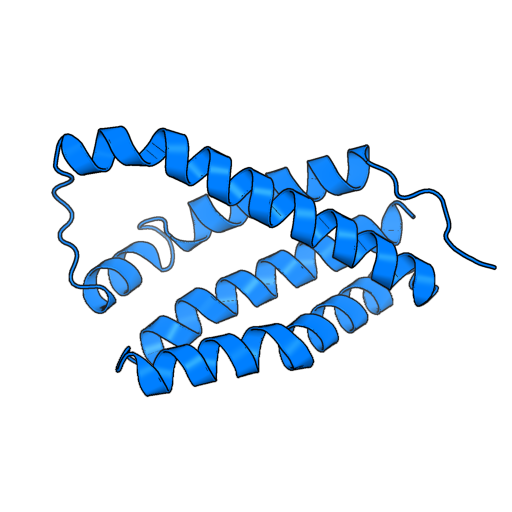625 O O . ALA A 1 80 ? 8.782 -2.084 -15.509 1.00 91.44 80 ALA A O 1
ATOM 626 N N . VAL A 1 81 ? 9.488 -2.548 -17.594 1.00 89.44 81 VAL A N 1
ATOM 627 C CA . VAL A 1 81 ? 9.546 -1.158 -18.103 1.00 89.44 81 VAL A CA 1
ATOM 628 C C . VAL A 1 81 ? 8.238 -0.660 -18.729 1.00 89.44 81 VAL A C 1
ATOM 630 O O . VAL A 1 81 ? 8.155 0.463 -19.225 1.00 89.44 81 VAL A O 1
ATOM 633 N N . THR A 1 82 ? 7.193 -1.487 -18.748 1.00 95.19 82 THR A N 1
ATOM 634 C CA . THR A 1 82 ? 5.862 -1.091 -19.229 1.00 95.19 82 THR A CA 1
ATOM 635 C C . THR A 1 82 ? 4.834 -1.065 -18.102 1.00 95.19 82 THR A C 1
ATOM 637 O O . THR A 1 82 ? 4.902 -1.855 -17.161 1.00 95.19 82 THR A O 1
ATOM 640 N N . ILE A 1 83 ? 3.792 -0.236 -18.253 1.00 96.25 83 ILE A N 1
ATOM 641 C CA . ILE A 1 83 ? 2.657 -0.172 -17.310 1.00 96.25 83 ILE A CA 1
ATOM 642 C C . ILE A 1 83 ? 2.062 -1.565 -17.063 1.00 96.25 83 ILE A C 1
ATOM 644 O O . ILE A 1 83 ? 1.767 -1.932 -15.928 1.00 96.25 83 ILE A O 1
ATOM 648 N N . GLY A 1 84 ? 1.893 -2.362 -18.124 1.00 97.38 84 GLY A N 1
ATOM 649 C CA . GLY A 1 84 ? 1.342 -3.712 -18.020 1.00 97.38 84 GLY A CA 1
ATOM 650 C C . GLY A 1 84 ? 2.230 -4.658 -17.208 1.00 97.38 84 GLY A C 1
ATOM 651 O O . GLY A 1 84 ? 1.721 -5.508 -16.479 1.00 97.38 84 GLY A O 1
ATOM 652 N N . GLU A 1 85 ? 3.550 -4.518 -17.301 1.00 96.69 85 GLU A N 1
ATOM 653 C CA . GLU A 1 85 ? 4.498 -5.286 -16.491 1.00 96.69 85 GLU A CA 1
ATOM 654 C C . GLU A 1 85 ? 4.534 -4.797 -15.047 1.00 96.69 85 GLU A C 1
ATOM 656 O O . GLU A 1 85 ? 4.455 -5.628 -14.146 1.00 96.69 85 GLU A O 1
ATOM 661 N N . GLY A 1 86 ? 4.527 -3.482 -14.814 1.00 97.44 86 GLY A N 1
ATOM 662 C CA . GLY A 1 86 ? 4.409 -2.900 -13.476 1.00 97.44 86 GLY A CA 1
ATOM 663 C C . GLY A 1 86 ? 3.154 -3.373 -12.736 1.00 97.44 86 GLY A C 1
ATOM 664 O O . GLY A 1 86 ? 3.233 -3.798 -11.581 1.00 97.44 86 GLY A O 1
ATOM 665 N N . LEU A 1 87 ? 2.005 -3.392 -13.420 1.00 98.25 87 LEU A N 1
ATOM 666 C CA . LEU A 1 87 ? 0.745 -3.926 -12.890 1.00 98.25 87 LEU A CA 1
ATOM 667 C C . LEU A 1 87 ? 0.840 -5.421 -12.567 1.00 98.25 87 LEU A C 1
ATOM 669 O O . LEU A 1 87 ? 0.425 -5.838 -11.485 1.00 98.25 87 LEU A O 1
ATOM 673 N N . LYS A 1 88 ? 1.398 -6.233 -13.477 1.00 98.25 88 LYS A N 1
ATOM 674 C CA . LYS A 1 88 ? 1.591 -7.676 -13.252 1.00 98.25 88 LYS A CA 1
ATOM 675 C C . LYS A 1 88 ? 2.500 -7.933 -12.049 1.00 98.25 88 LYS A C 1
ATOM 677 O O . LYS A 1 88 ? 2.145 -8.740 -11.193 1.00 98.25 88 LYS A O 1
ATOM 682 N N . THR A 1 89 ? 3.630 -7.238 -11.955 1.00 97.88 89 THR A N 1
ATOM 683 C CA . THR A 1 89 ? 4.578 -7.364 -10.838 1.00 97.88 89 THR A CA 1
ATOM 684 C C . THR A 1 89 ? 3.914 -6.995 -9.513 1.00 97.88 89 THR A C 1
ATOM 686 O O . THR A 1 89 ? 3.960 -7.777 -8.563 1.00 97.88 89 THR A O 1
ATOM 689 N N . ALA A 1 90 ? 3.216 -5.858 -9.456 1.00 98.25 90 ALA A N 1
ATOM 690 C CA . ALA A 1 90 ? 2.484 -5.436 -8.265 1.00 98.25 90 ALA A CA 1
ATOM 691 C C . ALA A 1 90 ? 1.381 -6.427 -7.860 1.00 98.25 90 ALA A C 1
ATOM 693 O O . ALA A 1 90 ? 1.246 -6.748 -6.677 1.00 98.25 90 ALA A O 1
ATOM 694 N N . PHE A 1 91 ? 0.623 -6.948 -8.829 1.00 98.69 91 PHE A N 1
ATOM 695 C CA . PHE A 1 91 ? -0.410 -7.953 -8.584 1.00 98.69 91 PHE A CA 1
ATOM 696 C C . PHE A 1 91 ? 0.173 -9.230 -7.975 1.00 98.69 91 PHE A C 1
ATOM 698 O O . PHE A 1 91 ? -0.359 -9.731 -6.987 1.00 98.69 91 PHE A O 1
ATOM 705 N N . TRP A 1 92 ? 1.279 -9.744 -8.519 1.00 98.44 92 TRP A N 1
ATOM 706 C CA . TRP A 1 92 ? 1.908 -10.959 -8.000 1.00 98.44 92 TRP A CA 1
ATOM 707 C C . TRP A 1 92 ? 2.520 -10.763 -6.616 1.00 98.44 92 TRP A C 1
ATOM 709 O O . TRP A 1 92 ? 2.387 -11.649 -5.774 1.00 98.44 92 TRP A O 1
ATOM 719 N N . LEU A 1 93 ? 3.123 -9.605 -6.333 1.00 98.06 93 LEU A N 1
ATOM 720 C CA . LEU A 1 93 ? 3.596 -9.297 -4.981 1.00 98.06 93 LEU A CA 1
ATOM 721 C C . LEU A 1 93 ? 2.438 -9.196 -3.987 1.00 98.06 93 LEU A C 1
ATOM 723 O O . LEU A 1 93 ? 2.521 -9.731 -2.880 1.00 98.06 93 LEU A O 1
ATOM 727 N N . TRP A 1 94 ? 1.333 -8.568 -4.387 1.00 98.69 94 TRP A N 1
ATOM 728 C CA . TRP A 1 94 ? 0.129 -8.543 -3.570 1.00 98.69 9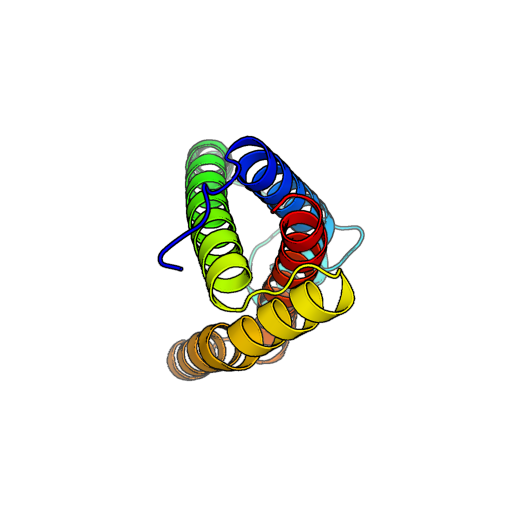4 TRP A CA 1
ATOM 729 C C . TRP A 1 94 ? -0.409 -9.959 -3.323 1.00 98.69 94 TRP A C 1
ATOM 731 O O . TRP A 1 94 ? -0.627 -10.333 -2.171 1.00 98.69 94 TRP A O 1
ATOM 741 N N . LEU A 1 95 ? -0.572 -10.762 -4.376 1.00 98.44 95 LEU A N 1
ATOM 742 C CA . LEU A 1 95 ? -1.151 -12.102 -4.300 1.00 98.44 95 LEU A CA 1
ATOM 743 C C . LEU A 1 95 ? -0.260 -13.080 -3.527 1.00 98.44 95 LEU A C 1
ATOM 745 O O . LEU A 1 95 ? -0.776 -13.923 -2.801 1.00 98.44 95 LEU A O 1
ATOM 749 N N . GLY A 1 96 ? 1.060 -12.978 -3.673 1.00 97.69 96 GLY A N 1
ATOM 750 C CA . GLY A 1 96 ? 2.018 -13.865 -3.016 1.00 97.69 96 GLY A CA 1
ATOM 751 C C . GLY A 1 96 ? 2.299 -13.489 -1.563 1.00 97.69 96 GLY A C 1
ATOM 752 O O . GLY A 1 96 ? 2.440 -14.375 -0.722 1.00 97.69 96 GLY A O 1
ATOM 753 N N . PHE A 1 97 ? 2.351 -12.191 -1.244 1.00 97.62 97 PHE A N 1
ATOM 754 C CA . PHE A 1 97 ? 2.858 -11.728 0.053 1.00 97.62 97 PHE A CA 1
ATOM 755 C C . PHE A 1 97 ? 1.864 -10.923 0.878 1.00 97.62 97 PHE A C 1
ATOM 757 O O . PHE A 1 97 ? 1.941 -10.981 2.100 1.00 97.62 97 PHE A O 1
ATOM 764 N N . VAL A 1 98 ? 0.931 -10.182 0.281 1.00 98.06 98 VAL A N 1
ATOM 765 C CA . VAL A 1 98 ? 0.041 -9.282 1.039 1.00 98.06 98 VAL A CA 1
ATOM 766 C C . VAL A 1 98 ? -1.310 -9.933 1.320 1.00 98.06 98 VAL A C 1
ATOM 768 O O . VAL A 1 98 ? -1.753 -9.978 2.469 1.00 98.06 98 VAL A O 1
ATOM 771 N N . ALA A 1 99 ? -1.979 -10.461 0.295 1.00 98.12 99 ALA A N 1
ATOM 772 C CA . ALA A 1 99 ? -3.276 -11.121 0.431 1.00 98.12 99 ALA A CA 1
ATOM 773 C C . ALA A 1 99 ? -3.219 -12.305 1.412 1.00 98.12 99 ALA A C 1
ATOM 775 O O . ALA A 1 99 ? -3.972 -12.291 2.389 1.00 98.12 99 ALA A O 1
ATOM 776 N N . PRO A 1 100 ? -2.291 -13.271 1.262 1.00 98.12 100 PRO A N 1
ATOM 777 C CA . PRO A 1 100 ? -2.250 -14.442 2.131 1.00 98.12 100 PRO A CA 1
ATOM 778 C C . PRO A 1 100 ? -1.866 -14.094 3.569 1.00 98.12 100 PRO A C 1
ATOM 780 O O . PRO A 1 100 ? -2.510 -14.564 4.502 1.00 98.12 100 PRO A O 1
ATOM 783 N N . THR A 1 101 ? -0.864 -13.234 3.776 1.00 98.06 101 THR A N 1
ATOM 784 C CA . THR A 1 101 ? -0.377 -12.898 5.128 1.00 98.06 101 THR A CA 1
ATOM 785 C C . THR A 1 101 ? -1.429 -12.149 5.942 1.00 98.06 101 THR A C 1
ATOM 787 O O . THR A 1 101 ? -1.694 -12.495 7.095 1.00 98.06 101 THR A O 1
ATOM 790 N N . THR A 1 102 ? -2.104 -11.171 5.336 1.00 97.38 102 THR A N 1
ATOM 791 C CA . THR A 1 102 ? -3.201 -10.445 5.992 1.00 97.38 102 THR A CA 1
ATOM 792 C C . THR A 1 102 ? -4.434 -11.326 6.191 1.00 97.38 102 THR A C 1
ATOM 794 O O . THR A 1 102 ? -5.161 -11.143 7.170 1.00 97.38 102 THR A O 1
ATOM 797 N N . PHE A 1 103 ? -4.671 -12.301 5.308 1.00 98.06 103 PHE A N 1
ATOM 798 C CA . PHE A 1 103 ? -5.769 -13.252 5.458 1.00 98.06 103 PHE A CA 1
ATOM 799 C C . PHE A 1 103 ? -5.517 -14.211 6.620 1.00 98.06 103 PHE A C 1
ATOM 801 O O . PHE A 1 103 ? -6.390 -14.385 7.467 1.00 98.06 103 PHE A O 1
ATOM 808 N N . ILE A 1 104 ? -4.300 -14.750 6.726 1.00 98.00 104 ILE A N 1
ATOM 809 C CA . ILE A 1 104 ? -3.861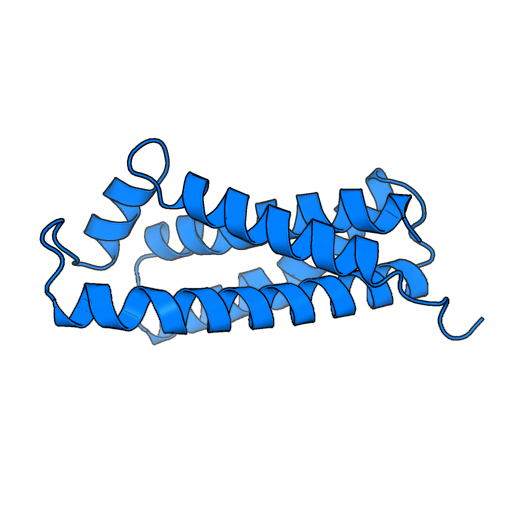 -15.549 7.876 1.00 98.00 104 ILE A CA 1
ATOM 810 C C . ILE A 1 104 ? -4.048 -14.741 9.164 1.00 98.00 104 ILE A C 1
ATOM 812 O O . ILE A 1 104 ? -4.696 -15.219 10.093 1.00 98.00 104 ILE A O 1
ATOM 816 N N . ASN A 1 105 ? -3.579 -13.489 9.205 1.00 96.81 105 ASN A N 1
ATOM 817 C CA . ASN A 1 105 ? -3.772 -12.627 10.373 1.00 96.81 105 ASN A CA 1
ATOM 818 C C . ASN A 1 105 ? -5.261 -12.418 10.704 1.00 96.81 105 ASN A C 1
ATOM 820 O O . ASN A 1 105 ? -5.654 -12.447 11.866 1.00 96.81 105 ASN A O 1
ATOM 824 N N . THR A 1 106 ? -6.113 -12.258 9.689 1.00 96.12 106 THR A N 1
ATOM 825 C CA . THR A 1 106 ? -7.568 -12.109 9.859 1.00 96.12 106 THR A CA 1
ATOM 826 C C . THR A 1 106 ? -8.193 -13.349 10.497 1.00 96.12 106 THR A C 1
ATOM 828 O O . THR A 1 106 ? -9.012 -13.208 11.403 1.00 96.12 106 THR A O 1
ATOM 831 N N . ILE A 1 107 ? -7.789 -14.551 10.068 1.00 96.50 107 ILE A N 1
ATOM 832 C CA . ILE A 1 107 ? -8.266 -15.821 10.639 1.00 96.50 107 ILE A CA 1
ATOM 833 C C . ILE A 1 107 ? -7.929 -15.888 12.131 1.00 96.50 107 ILE A C 1
ATOM 835 O O . ILE A 1 107 ? -8.812 -16.147 12.945 1.00 96.50 107 ILE A O 1
ATOM 839 N N . TRP A 1 108 ? -6.674 -15.614 12.494 1.00 96.50 108 TRP A N 1
ATOM 840 C CA . TRP A 1 108 ? -6.205 -15.743 13.877 1.00 96.50 108 TRP A CA 1
ATOM 841 C C . TRP A 1 108 ? -6.700 -14.633 14.808 1.00 96.50 108 TRP A C 1
ATOM 843 O O . TRP A 1 108 ? -6.896 -14.872 15.995 1.00 96.50 108 TRP A O 1
ATOM 853 N N . THR A 1 109 ? -6.936 -13.430 14.284 1.00 94.62 109 THR A N 1
ATOM 854 C CA . THR A 1 109 ? -7.485 -12.304 15.062 1.00 94.62 109 THR A CA 1
ATOM 855 C C . THR A 1 109 ? -9.014 -12.311 15.141 1.00 94.62 109 THR A C 1
ATOM 857 O O . THR A 1 109 ? -9.589 -11.482 15.840 1.00 94.62 109 THR A O 1
ATOM 860 N N . GLY A 1 110 ? -9.687 -13.231 14.439 1.00 93.56 110 GLY A N 1
ATOM 861 C CA . GLY A 1 110 ? -11.148 -13.355 14.447 1.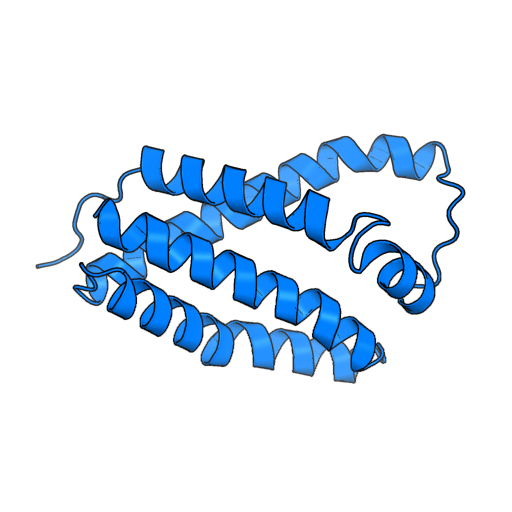00 93.56 110 GLY A CA 1
ATOM 862 C C . GLY A 1 110 ? -11.883 -12.218 13.728 1.00 93.56 110 GLY A C 1
ATOM 863 O O . GLY A 1 110 ? -13.098 -12.076 13.873 1.00 93.56 110 GLY A O 1
ATOM 864 N N . HIS A 1 111 ? -11.176 -11.398 12.947 1.00 93.62 111 HIS A N 1
ATOM 865 C CA . HIS A 1 111 ? -11.792 -10.325 12.174 1.00 93.62 111 HIS A CA 1
ATOM 866 C C . HIS A 1 111 ? -12.650 -10.877 11.026 1.00 93.62 111 HIS A C 1
ATOM 868 O O . HIS A 1 111 ? -12.414 -11.953 10.475 1.00 93.62 111 HIS A O 1
ATOM 874 N N . SER A 1 112 ? -13.672 -10.118 10.626 1.00 95.88 112 SER A N 1
ATOM 875 C CA . SER A 1 112 ? -14.567 -10.557 9.552 1.00 95.88 112 SER A CA 1
ATOM 876 C C . SER A 1 112 ? -13.857 -10.599 8.190 1.00 95.88 112 SER A C 1
ATOM 878 O O . SER A 1 112 ? -13.102 -9.692 7.840 1.00 95.88 112 SER A O 1
ATOM 880 N N . LYS A 1 113 ? -14.199 -11.583 7.346 1.00 96.00 113 LYS A N 1
ATOM 881 C CA . LYS A 1 113 ? -13.712 -11.646 5.951 1.00 96.00 113 LYS A CA 1
ATOM 882 C C . LYS A 1 113 ? -14.086 -10.402 5.131 1.00 96.00 113 LYS A C 1
ATOM 884 O O . LYS A 1 113 ? -13.382 -10.044 4.196 1.00 96.00 113 LYS A O 1
ATOM 889 N N . LYS A 1 114 ? -15.186 -9.726 5.494 1.00 97.00 114 LYS A N 1
ATOM 890 C CA . LYS A 1 114 ? -15.603 -8.456 4.878 1.00 97.00 114 LYS A CA 1
ATOM 891 C C . LYS A 1 114 ? -14.634 -7.321 5.203 1.00 97.00 114 LYS A C 1
ATOM 893 O O . LYS A 1 114 ? -14.358 -6.516 4.325 1.00 97.00 114 LYS A O 1
ATOM 898 N N . LEU A 1 115 ? -14.129 -7.264 6.438 1.00 96.88 115 LEU A N 1
ATOM 899 C CA . LEU A 1 115 ? -13.116 -6.285 6.836 1.00 96.88 115 LEU A CA 1
ATOM 900 C C . LEU A 1 115 ? -11.815 -6.545 6.079 1.00 96.88 115 LEU A C 1
ATOM 902 O O . LEU A 1 115 ? -11.283 -5.631 5.460 1.00 96.88 115 LEU A O 1
ATOM 906 N N . TRP A 1 116 ? -11.388 -7.810 6.030 1.00 97.69 116 TRP A N 1
ATOM 907 C CA . TRP A 1 116 ? -10.222 -8.201 5.243 1.00 97.69 116 TRP A CA 1
ATOM 908 C C . TRP A 1 116 ? -10.349 -7.795 3.776 1.00 97.69 116 TRP A C 1
ATOM 910 O O . TRP A 1 116 ? -9.404 -7.248 3.231 1.00 97.69 116 TRP A O 1
ATOM 920 N N . LEU A 1 117 ? -11.508 -7.988 3.142 1.00 97.81 117 LEU A N 1
ATOM 921 C CA . LEU A 1 117 ? -11.692 -7.598 1.743 1.00 97.81 117 LEU A CA 1
ATOM 922 C C . LEU A 1 117 ? -11.547 -6.081 1.528 1.00 97.81 117 LEU A C 1
ATOM 924 O O . LEU A 1 117 ? -10.963 -5.667 0.530 1.00 97.81 117 LEU A O 1
ATOM 928 N N . ILE A 1 118 ? -12.044 -5.257 2.458 1.00 98.12 118 ILE A N 1
ATOM 929 C CA . ILE A 1 118 ? -11.902 -3.793 2.388 1.00 98.12 118 ILE A CA 1
ATOM 930 C C . ILE A 1 118 ? -10.432 -3.394 2.533 1.00 98.12 118 ILE A C 1
ATOM 932 O O . ILE A 1 118 ? -9.921 -2.638 1.704 1.00 98.12 118 ILE A O 1
ATOM 936 N N . ASP A 1 119 ? -9.761 -3.908 3.563 1.00 97.19 119 ASP A N 1
ATOM 937 C CA . ASP A 1 119 ? -8.384 -3.527 3.882 1.00 97.19 119 ASP A CA 1
ATOM 938 C C . ASP A 1 119 ? -7.398 -4.081 2.844 1.00 97.19 119 ASP A C 1
ATOM 940 O O . ASP A 1 119 ? -6.461 -3.408 2.412 1.00 97.19 119 ASP A O 1
ATOM 944 N N . ASN A 1 120 ? -7.627 -5.312 2.393 1.00 98.00 120 ASN A N 1
ATOM 945 C CA . ASN A 1 120 ? -6.771 -5.982 1.430 1.00 98.00 120 ASN A CA 1
ATOM 946 C C . ASN A 1 120 ? -6.993 -5.490 -0.005 1.00 98.00 120 ASN A C 1
ATOM 948 O O . ASN A 1 120 ? -6.025 -5.349 -0.755 1.00 98.00 120 ASN A O 1
ATOM 952 N N . GLY A 1 121 ? -8.235 -5.146 -0.359 1.00 98.19 121 GLY A N 1
ATOM 953 C CA . GLY A 1 121 ? -8.551 -4.465 -1.613 1.00 98.19 121 GLY A CA 1
ATOM 954 C C . GLY A 1 121 ? -7.865 -3.102 -1.713 1.00 98.19 121 GLY A C 1
ATOM 955 O O . GLY A 1 121 ? -7.317 -2.772 -2.761 1.00 98.19 121 GLY A O 1
ATOM 956 N N . HIS A 1 122 ? -7.795 -2.350 -0.610 1.00 98.50 122 HIS A N 1
ATOM 957 C CA . HIS A 1 122 ? -7.012 -1.114 -0.553 1.00 98.50 122 HIS A CA 1
ATOM 958 C C . HIS A 1 122 ? -5.533 -1.354 -0.882 1.00 98.50 122 HIS A C 1
ATOM 960 O O . HIS A 1 122 ? -4.983 -0.664 -1.740 1.00 98.50 122 HIS A O 1
ATOM 966 N N . PHE A 1 123 ? -4.893 -2.349 -0.252 1.00 98.44 123 PHE A N 1
ATOM 967 C CA . PHE A 1 123 ? -3.496 -2.676 -0.557 1.00 98.44 123 PHE A CA 1
ATOM 968 C C . PHE A 1 123 ? -3.298 -3.045 -2.030 1.00 98.44 123 PHE A C 1
ATOM 970 O O . PHE A 1 123 ? -2.331 -2.585 -2.633 1.00 98.44 123 PHE A O 1
ATOM 977 N N . LEU A 1 124 ? -4.215 -3.821 -2.618 1.00 98.69 124 LEU A N 1
ATOM 978 C CA . LEU A 1 124 ? -4.155 -4.177 -4.035 1.00 98.69 124 LEU A CA 1
ATOM 979 C C . LEU A 1 124 ? -4.176 -2.935 -4.927 1.00 98.69 124 LEU A C 1
ATOM 981 O O . LEU A 1 124 ? -3.285 -2.761 -5.751 1.00 98.69 124 LEU A O 1
ATOM 985 N N . ILE A 1 125 ? -5.165 -2.057 -4.749 1.00 98.62 125 ILE A N 1
ATOM 986 C CA . ILE A 1 125 ? -5.317 -0.863 -5.588 1.00 98.62 125 ILE A CA 1
ATOM 987 C C . ILE A 1 125 ? -4.105 0.059 -5.464 1.00 98.62 125 ILE A C 1
ATOM 989 O O . ILE A 1 125 ? -3.593 0.528 -6.480 1.00 98.62 125 ILE A O 1
ATOM 993 N N . VAL A 1 126 ? -3.603 0.277 -4.248 1.00 98.56 126 VAL A N 1
ATOM 994 C CA . VAL A 1 126 ? -2.407 1.101 -4.045 1.00 98.56 126 VAL A CA 1
ATOM 995 C C . VAL A 1 126 ? -1.187 0.487 -4.729 1.00 98.56 126 VAL A C 1
ATOM 997 O O . VAL A 1 126 ? -0.470 1.200 -5.428 1.00 98.56 126 VAL A O 1
ATOM 1000 N N . LEU A 1 127 ? -0.959 -0.821 -4.577 1.00 98.56 127 LEU A N 1
ATOM 1001 C CA . LEU A 1 127 ? 0.178 -1.492 -5.210 1.00 98.56 127 LEU A CA 1
ATOM 1002 C C . LEU A 1 127 ? 0.085 -1.460 -6.736 1.00 98.56 127 LEU A C 1
ATOM 1004 O O . LEU A 1 127 ? 1.102 -1.245 -7.386 1.00 98.56 127 LEU A O 1
ATOM 1008 N N . LEU A 1 128 ? -1.106 -1.616 -7.319 1.00 98.62 128 LEU A N 1
ATOM 1009 C CA . LEU A 1 128 ? -1.299 -1.511 -8.769 1.00 98.62 128 LEU A CA 1
ATOM 1010 C C . LEU A 1 128 ? -0.987 -0.102 -9.286 1.00 98.62 128 LEU A C 1
ATOM 1012 O O . LEU A 1 128 ? -0.271 0.036 -10.276 1.00 98.62 128 LEU A O 1
ATOM 1016 N N . ILE A 1 129 ? -1.474 0.940 -8.604 1.00 98.31 129 ILE A N 1
ATOM 1017 C CA . ILE A 1 129 ? -1.173 2.338 -8.954 1.00 98.31 129 ILE A CA 1
ATOM 1018 C C . ILE A 1 129 ? 0.332 2.599 -8.845 1.00 98.31 129 ILE A C 1
ATOM 1020 O O . ILE A 1 129 ? 0.924 3.173 -9.759 1.00 98.31 129 ILE A O 1
ATOM 1024 N N . ALA A 1 130 ? 0.955 2.142 -7.757 1.00 98.00 130 ALA A N 1
ATOM 1025 C CA . ALA A 1 130 ? 2.389 2.267 -7.543 1.00 98.00 130 ALA A CA 1
ATOM 1026 C C . ALA A 1 130 ? 3.182 1.532 -8.630 1.00 98.00 130 ALA A C 1
ATOM 1028 O O . ALA A 1 130 ? 4.091 2.107 -9.214 1.00 98.00 130 ALA A O 1
ATOM 1029 N N . GLY A 1 131 ? 2.812 0.294 -8.962 1.00 97.56 131 GLY A N 1
ATOM 1030 C CA . GLY A 1 131 ? 3.493 -0.498 -9.984 1.00 97.56 131 GLY A CA 1
ATOM 1031 C C . GLY A 1 131 ? 3.404 0.132 -11.369 1.00 97.56 131 GLY A C 1
ATOM 1032 O O . GLY A 1 131 ? 4.416 0.247 -12.056 1.00 97.56 131 GLY A O 1
ATOM 1033 N N . ALA A 1 132 ? 2.218 0.616 -11.748 1.00 97.56 132 ALA A N 1
ATOM 1034 C CA . ALA A 1 132 ? 2.023 1.356 -12.989 1.00 97.56 132 ALA A CA 1
ATOM 1035 C C . ALA A 1 132 ? 2.890 2.624 -13.039 1.00 97.56 132 ALA A C 1
ATOM 1037 O O . ALA A 1 132 ? 3.600 2.829 -14.018 1.00 97.56 132 ALA A O 1
ATOM 1038 N N . LEU A 1 133 ? 2.878 3.443 -11.983 1.00 96.88 133 LEU A N 1
ATOM 1039 C CA . LEU A 1 133 ? 3.665 4.677 -11.926 1.00 96.88 133 LEU A CA 1
ATOM 1040 C C . LEU A 1 133 ? 5.173 4.405 -11.980 1.00 96.88 133 LEU A C 1
ATOM 1042 O O . LEU A 1 133 ? 5.884 5.020 -12.770 1.00 96.88 133 LEU A O 1
ATOM 1046 N N . LEU A 1 134 ? 5.654 3.493 -11.135 1.00 96.44 134 LEU A N 1
ATOM 1047 C CA . LEU A 1 134 ? 7.077 3.211 -10.973 1.00 96.44 134 LEU A CA 1
ATOM 1048 C C . LEU A 1 134 ? 7.672 2.586 -12.238 1.00 96.44 134 LEU A C 1
ATOM 1050 O O . LEU A 1 134 ? 8.762 2.980 -12.626 1.00 96.44 134 LEU A O 1
ATOM 1054 N N . SER A 1 135 ? 6.942 1.698 -12.925 1.00 94.31 135 SER A N 1
ATOM 1055 C CA . SER A 1 135 ? 7.404 1.093 -14.190 1.00 94.31 135 SER A CA 1
ATOM 1056 C C . SER A 1 135 ? 7.658 2.096 -15.320 1.00 94.31 135 SER A C 1
ATOM 1058 O O . SER A 1 135 ? 8.424 1.801 -16.226 1.00 94.31 135 SER A O 1
ATOM 1060 N N . VAL A 1 136 ? 7.043 3.283 -15.268 1.00 92.06 136 VAL A N 1
ATOM 1061 C CA . VAL A 1 136 ? 7.224 4.346 -16.275 1.00 92.06 136 VAL A CA 1
ATOM 1062 C C . VAL A 1 136 ? 8.382 5.289 -15.914 1.00 92.06 136 VAL A C 1
ATOM 1064 O O . VAL A 1 136 ? 8.824 6.068 -16.753 1.00 92.06 136 VAL A O 1
ATOM 1067 N N . TRP A 1 137 ? 8.844 5.275 -14.659 1.00 84.88 137 TRP A N 1
ATOM 1068 C CA . TRP A 1 137 ? 9.866 6.191 -14.125 1.00 84.88 137 TRP A CA 1
ATOM 1069 C C . TRP A 1 137 ? 11.211 5.509 -13.828 1.00 84.88 137 TRP A C 1
ATOM 1071 O O . TRP A 1 137 ? 12.101 6.163 -13.270 1.00 84.88 137 TRP A O 1
ATOM 1081 N N . LEU A 1 138 ? 11.323 4.217 -14.147 1.00 69.25 138 LEU A N 1
ATOM 1082 C CA . LEU A 1 138 ? 12.549 3.423 -14.061 1.00 69.25 138 LEU A CA 1
ATOM 1083 C C . LEU A 1 138 ? 13.406 3.572 -15.319 1.00 69.25 138 LEU A C 1
ATOM 1085 O O . LEU A 1 138 ? 12.828 3.616 -16.428 1.00 69.25 138 LEU A O 1
#

Solvent-accessible surface area (backbone atoms only — not comparable to full-atom values): 7372 Å² total; per-residue (Å²): 135,89,74,75,83,74,47,63,67,48,23,50,51,35,23,51,50,40,51,52,51,48,57,51,47,56,25,78,89,54,46,19,58,60,48,33,62,70,72,72,52,69,93,77,75,49,72,71,53,61,67,46,46,62,61,49,50,52,53,50,45,54,53,37,35,52,50,33,45,52,49,42,50,52,33,55,74,65,67,24,65,39,48,72,42,10,31,50,54,27,48,50,50,32,59,71,56,46,49,52,53,54,48,53,50,30,64,78,69,68,53,55,72,69,51,50,50,56,59,47,49,49,53,47,54,40,36,32,54,33,20,29,56,35,13,70,60,104

Nearest PDB structures (foldseek):
  6jx6-assembly1_C  TM=2.581E-01  e=3.332E+00  Homo sapiens
  8auw-assembly1_D  TM=2.430E-01  e=7.058E+00  Homo sapiens
  4tx5-assembly1_B  TM=2.309E-01  e=6.714E+00  Homo sapiens

Foldseek 3Di:
DQDDDQDLVLLLVLLVVLLVLVCVLLDPVHCVVVLCVQVVHDPDDDPVNVVVPVVVSVVSSVVSSVVLSVLLRVCVVVVLQALVSLLVSLQCCLVVPPLVVLVVVCVVVVGDVVNSCSVSVSSSVSSSVSSSSSSNVD

Radius of gyration: 16.3 Å; Cα contacts (8 Å, |Δi|>4): 152; chains: 1; bounding box: 42×30×42 Å

Mean predicted aligned error: 4.21 Å

Sequence (138 aa):
MLGGFVNLWAVLASTILAMIVGFLWYSPALFGNQWMKLVGKTKAQSDKEKKRMKPAAMQTFVAWFIASYVLAYVIDLAGAVTIGEGLKTAFWLWLGFVAPTTFINTIWTGHSKKLWLIDNGHFLIVLLIAGALLSVWL

Secondary structure (DSSP, 8-state):
-------HHHHHHHHHHHHHHHHHHTSTTTTHHHHHHHTT--S---HHHHHHHHHHHHHHHHHHHHHHHHHHHHHHHTT--SHHHHHHHHHHHIIIIIHHHHHHHHHHHT--HHHHHHHHHHHHHHHHHHHHHHHHH-